Protein AF-A0A6L9IPE7-F1 (afdb_monomer_lite)

pLDDT: mean 80.32, std 9.71, range [52.91, 93.25]

Foldseek 3Di:
DDPLVVVLVVLVVVLVVLVVVLVVLVVVLVVLVVVLVCLVVVLVVCLVVCCVPPNDVSSVVSNVVSVVVNVVSVVVSVVSVVVSVVSVVVSLVSQQVSCLSVLVLVSQDADPPDDDPPDQPPCPPQVCDDSSHPLSSPDPDPDPVSSVVVSCVVSDPDD

Structure (mmCIF, N/CA/C/O backbone):
data_AF-A0A6L9IPE7-F1
#
_entry.id   AF-A0A6L9IPE7-F1
#
loop_
_atom_site.group_PDB
_atom_site.id
_atom_site.type_symbol
_atom_site.label_atom_id
_atom_site.label_alt_id
_atom_site.label_comp_id
_atom_site.label_asym_id
_atom_site.label_entity_id
_atom_site.label_seq_id
_atom_site.pdbx_PDB_ins_code
_atom_site.Cartn_x
_atom_site.Cartn_y
_atom_site.Cartn_z
_atom_site.occupancy
_atom_site.B_iso_or_equiv
_atom_site.auth_seq_id
_atom_site.auth_comp_id
_atom_site.auth_asym_id
_atom_site.auth_atom_id
_atom_site.pdbx_PDB_model_num
ATOM 1 N N . MET A 1 1 ? -31.986 5.705 5.910 1.00 64.25 1 MET A N 1
ATOM 2 C CA . MET A 1 1 ? -30.535 5.446 6.086 1.00 64.25 1 MET A CA 1
ATOM 3 C C . MET A 1 1 ? -30.008 6.197 7.294 1.00 64.25 1 MET A C 1
ATOM 5 O O . MET A 1 1 ? -30.119 7.418 7.333 1.00 64.25 1 MET A O 1
ATOM 9 N N . THR A 1 2 ? -29.415 5.489 8.252 1.00 89.12 2 THR A N 1
ATOM 10 C CA . THR A 1 2 ? -28.787 6.092 9.437 1.00 89.12 2 THR A CA 1
ATOM 11 C C . THR A 1 2 ? -27.439 6.741 9.090 1.00 89.12 2 THR A C 1
ATOM 13 O O . THR A 1 2 ? -26.802 6.404 8.087 1.00 89.12 2 THR A O 1
ATOM 16 N N . ARG A 1 3 ? -26.957 7.671 9.929 1.00 88.00 3 ARG A N 1
ATOM 17 C CA . ARG A 1 3 ? -25.630 8.306 9.767 1.00 88.00 3 ARG A CA 1
ATOM 18 C C . ARG A 1 3 ? -24.497 7.268 9.716 1.00 88.00 3 ARG A C 1
ATOM 20 O O . ARG A 1 3 ? -23.543 7.450 8.960 1.00 88.00 3 ARG A O 1
ATOM 27 N N . LYS A 1 4 ? -24.633 6.167 10.469 1.00 86.44 4 LYS A N 1
ATOM 28 C CA . LYS A 1 4 ? -23.707 5.020 10.464 1.00 86.44 4 LYS A CA 1
ATOM 29 C C . LYS A 1 4 ? -23.672 4.336 9.094 1.00 86.44 4 LYS A C 1
ATOM 31 O O . LYS A 1 4 ? -22.595 4.197 8.524 1.00 86.44 4 LYS A O 1
ATOM 36 N N . GLN A 1 5 ? -24.836 4.004 8.533 1.00 88.19 5 GLN A N 1
ATOM 37 C CA . GLN A 1 5 ? -24.947 3.359 7.217 1.00 88.19 5 GLN A CA 1
ATOM 38 C C . GLN A 1 5 ? -24.352 4.222 6.095 1.00 88.19 5 GLN A C 1
ATOM 40 O O . GLN A 1 5 ? -23.611 3.714 5.259 1.00 88.19 5 GLN A O 1
ATOM 45 N N . LYS A 1 6 ? -24.593 5.543 6.110 1.00 89.69 6 LYS A N 1
ATOM 46 C CA . LYS A 1 6 ? -23.990 6.464 5.127 1.00 89.69 6 LYS A CA 1
ATOM 47 C C . LYS A 1 6 ? -22.457 6.463 5.190 1.00 89.69 6 LYS A C 1
ATOM 49 O O . LYS A 1 6 ? -21.802 6.469 4.151 1.00 89.69 6 LYS A O 1
ATOM 54 N N . ARG A 1 7 ? -21.878 6.450 6.398 1.00 88.38 7 ARG A N 1
ATOM 55 C CA . ARG A 1 7 ? -20.418 6.386 6.595 1.00 88.38 7 ARG A CA 1
ATOM 56 C C . ARG A 1 7 ? -19.833 5.056 6.126 1.00 88.38 7 ARG A C 1
ATOM 58 O O . ARG A 1 7 ? -18.799 5.062 5.468 1.00 88.38 7 ARG A O 1
ATOM 65 N N . GLN A 1 8 ? -20.514 3.951 6.419 1.00 90.31 8 GLN A N 1
ATOM 66 C CA . GLN A 1 8 ? -20.104 2.621 5.977 1.00 90.31 8 GLN A CA 1
ATOM 67 C C . GLN A 1 8 ? -20.044 2.540 4.445 1.00 90.31 8 GLN A C 1
ATOM 69 O O . GLN A 1 8 ? -18.998 2.227 3.883 1.00 90.31 8 GLN A O 1
ATOM 74 N N . GLN A 1 9 ? -21.114 2.960 3.766 1.00 90.50 9 GLN A N 1
ATOM 75 C CA . GLN A 1 9 ? -21.157 2.991 2.301 1.00 90.50 9 GLN A CA 1
ATOM 76 C C . GLN A 1 9 ? -20.096 3.917 1.693 1.00 90.50 9 GLN A C 1
ATOM 78 O O . GLN A 1 9 ? -19.555 3.637 0.624 1.00 90.50 9 GLN A O 1
ATOM 83 N N . ALA A 1 10 ? -19.777 5.036 2.351 1.00 90.81 10 ALA A N 1
ATOM 84 C CA . ALA A 1 10 ? -18.713 5.924 1.894 1.00 90.81 10 ALA A CA 1
ATOM 85 C C . ALA A 1 10 ? -17.330 5.249 1.958 1.00 90.81 10 ALA A C 1
ATOM 87 O O . ALA A 1 10 ? -16.543 5.416 1.024 1.00 90.81 10 ALA A O 1
ATOM 88 N N . LEU A 1 11 ? -17.051 4.475 3.014 1.00 88.69 11 LEU A N 1
ATOM 89 C CA . LEU A 1 11 ? -15.817 3.692 3.143 1.00 88.69 11 LEU A CA 1
ATOM 90 C C . LEU A 1 11 ? -15.747 2.576 2.100 1.00 88.69 11 LEU A C 1
ATOM 92 O O . LEU A 1 11 ? -14.740 2.472 1.408 1.00 88.69 11 LEU A O 1
ATOM 96 N N . GLU A 1 12 ? -16.823 1.815 1.910 1.00 91.19 12 GLU A N 1
ATOM 97 C CA . GLU A 1 12 ? -16.904 0.767 0.880 1.00 91.19 12 GLU A CA 1
ATOM 98 C C . GLU A 1 12 ? -16.620 1.336 -0.521 1.00 91.19 12 GLU A C 1
ATOM 100 O O . GLU A 1 12 ? -15.792 0.812 -1.266 1.00 91.19 12 GLU A O 1
ATOM 105 N N . ARG A 1 13 ? -17.208 2.494 -0.858 1.00 91.94 13 ARG A N 1
ATOM 106 C CA . ARG A 1 13 ? -16.931 3.200 -2.124 1.00 91.94 13 ARG A CA 1
ATOM 107 C C . ARG A 1 13 ? -15.493 3.711 -2.231 1.00 91.94 13 ARG A C 1
ATOM 109 O O . ARG A 1 13 ? -14.983 3.867 -3.340 1.00 91.94 13 ARG A O 1
ATOM 116 N N . GLN A 1 14 ? -14.849 4.073 -1.122 1.00 89.94 14 GLN A N 1
ATOM 117 C CA . GLN A 1 14 ? -13.434 4.460 -1.122 1.00 89.94 14 GLN A CA 1
ATOM 118 C C . GLN A 1 14 ? -12.533 3.248 -1.362 1.00 89.94 14 GLN A C 1
ATOM 120 O O . GLN A 1 14 ? -11.651 3.338 -2.211 1.00 89.94 14 GLN A O 1
ATOM 125 N N . ILE A 1 15 ? -12.800 2.124 -0.692 1.00 89.25 15 ILE A N 1
ATOM 126 C CA . ILE A 1 15 ? -12.069 0.863 -0.873 1.00 89.25 15 ILE A CA 1
ATOM 127 C C . ILE A 1 15 ? -12.175 0.405 -2.330 1.00 89.25 15 ILE A C 1
ATOM 129 O O . ILE A 1 15 ? -11.150 0.261 -2.985 1.00 89.25 15 ILE A O 1
ATOM 133 N N . ALA A 1 16 ? -13.386 0.347 -2.892 1.00 90.62 16 ALA A N 1
ATOM 134 C CA . ALA A 1 16 ? -13.594 -0.049 -4.287 1.00 90.62 16 ALA A CA 1
ATOM 135 C C . ALA A 1 16 ? -12.884 0.869 -5.305 1.00 90.62 16 ALA A C 1
ATOM 137 O O . ALA A 1 16 ? -12.498 0.436 -6.389 1.00 90.62 16 ALA A O 1
ATOM 138 N N . ARG A 1 17 ? -12.709 2.162 -4.989 1.00 89.81 17 ARG A N 1
ATOM 139 C CA . ARG A 1 17 ? -11.930 3.086 -5.832 1.00 89.81 17 ARG A CA 1
ATOM 140 C C . ARG A 1 17 ? -10.430 2.830 -5.734 1.00 89.81 17 ARG A C 1
ATOM 142 O O . ARG A 1 17 ? -9.751 2.930 -6.751 1.00 89.81 17 ARG A O 1
ATOM 149 N N . LEU A 1 18 ? -9.928 2.536 -4.535 1.00 87.12 18 LEU A N 1
ATOM 150 C CA . LEU A 1 18 ? -8.527 2.179 -4.326 1.00 87.12 18 LEU A CA 1
ATOM 151 C C . LEU A 1 18 ? -8.197 0.847 -5.003 1.00 87.12 18 LEU A C 1
ATOM 153 O O . LEU A 1 18 ? -7.160 0.767 -5.646 1.00 87.12 18 LEU A O 1
ATOM 157 N N . ASP A 1 19 ? -9.099 -0.134 -4.936 1.00 88.81 19 ASP A N 1
ATOM 158 C CA . ASP A 1 19 ? -8.958 -1.428 -5.612 1.00 88.81 19 ASP A CA 1
ATOM 159 C C . ASP A 1 19 ? -8.751 -1.272 -7.115 1.00 88.81 19 ASP A C 1
ATOM 161 O O . ASP A 1 19 ? -7.722 -1.697 -7.635 1.00 88.81 19 ASP A O 1
ATOM 165 N N . ARG A 1 20 ? -9.641 -0.535 -7.791 1.00 89.50 20 ARG A N 1
ATOM 166 C CA . ARG A 1 20 ? -9.486 -0.252 -9.227 1.00 89.50 20 ARG A CA 1
ATOM 167 C C . ARG A 1 20 ? -8.148 0.416 -9.553 1.00 89.50 20 ARG A C 1
ATOM 169 O O . ARG A 1 20 ? -7.467 0.020 -10.487 1.00 89.50 20 ARG A O 1
ATOM 176 N N . ARG A 1 21 ? -7.722 1.400 -8.749 1.00 85.88 21 ARG A N 1
ATOM 177 C CA . ARG A 1 21 ? -6.423 2.073 -8.946 1.00 85.88 21 ARG A CA 1
ATOM 178 C C . ARG A 1 21 ? -5.236 1.134 -8.745 1.00 85.88 21 ARG A C 1
ATOM 180 O O . ARG A 1 21 ? -4.237 1.273 -9.445 1.00 85.88 21 ARG A O 1
ATOM 187 N N . ILE A 1 22 ? -5.323 0.222 -7.781 1.00 86.38 22 ILE A N 1
ATOM 188 C CA . ILE A 1 22 ? -4.291 -0.782 -7.515 1.00 86.38 22 ILE A CA 1
ATOM 189 C C . ILE A 1 22 ? -4.211 -1.765 -8.681 1.00 86.38 22 ILE A C 1
ATOM 191 O O . ILE A 1 22 ? -3.103 -2.069 -9.110 1.00 86.38 22 ILE A O 1
ATOM 195 N N . GLU A 1 23 ? -5.346 -2.222 -9.211 1.00 87.75 23 GLU A N 1
ATOM 196 C CA . GLU A 1 23 ? -5.407 -3.106 -10.381 1.00 87.75 23 GLU A CA 1
ATOM 197 C C . GLU A 1 23 ? -4.797 -2.443 -11.623 1.00 87.75 23 GLU A C 1
ATOM 199 O O . GLU A 1 23 ? -3.892 -3.018 -12.233 1.00 87.75 23 GLU A O 1
ATOM 204 N N . ASP A 1 24 ? -5.192 -1.202 -11.929 1.00 85.25 24 ASP A N 1
ATOM 205 C CA . ASP A 1 24 ? -4.640 -0.423 -13.047 1.00 85.25 24 ASP A CA 1
ATOM 206 C C . ASP A 1 24 ? -3.109 -0.277 -12.925 1.00 85.25 24 ASP A C 1
ATOM 208 O O . ASP A 1 24 ? -2.350 -0.553 -13.858 1.00 85.25 24 ASP A O 1
ATOM 212 N N . LEU A 1 25 ? -2.623 0.128 -11.743 1.00 79.19 25 LEU A N 1
ATOM 213 C CA . LEU A 1 25 ? -1.190 0.302 -11.480 1.00 79.19 25 LEU A CA 1
ATOM 214 C C . LEU A 1 25 ? -0.429 -1.030 -11.493 1.00 79.19 25 LEU A C 1
ATOM 216 O O . LEU A 1 25 ? 0.729 -1.064 -11.916 1.00 79.19 25 LEU A O 1
ATOM 220 N N . ALA A 1 26 ? -1.053 -2.122 -11.046 1.00 80.00 26 ALA A N 1
ATOM 221 C CA . ALA A 1 26 ? -0.454 -3.451 -11.050 1.00 80.00 26 ALA A CA 1
ATOM 222 C C . ALA A 1 26 ? -0.269 -3.978 -12.479 1.00 80.00 26 ALA A C 1
ATOM 224 O O . ALA A 1 26 ? 0.791 -4.533 -12.783 1.00 80.00 26 ALA A O 1
ATOM 225 N N . GLN A 1 27 ? -1.237 -3.747 -13.373 1.00 80.75 27 GLN A N 1
ATOM 226 C CA . GLN A 1 27 ? -1.098 -4.092 -14.790 1.00 80.75 27 GLN A CA 1
ATOM 227 C C . GLN A 1 27 ? 0.056 -3.327 -15.445 1.00 80.75 27 GLN A C 1
ATOM 229 O O . GLN A 1 27 ? 0.913 -3.941 -16.086 1.00 80.75 27 GLN A O 1
ATOM 234 N N . ILE A 1 28 ? 0.136 -2.009 -15.221 1.00 75.75 28 ILE A N 1
ATOM 235 C CA . ILE A 1 28 ? 1.239 -1.183 -15.734 1.00 75.75 28 ILE A CA 1
ATOM 236 C C . ILE A 1 28 ? 2.571 -1.685 -15.165 1.00 75.75 28 ILE A C 1
ATOM 238 O O . ILE A 1 28 ? 3.525 -1.905 -15.907 1.00 75.75 28 ILE A O 1
ATOM 242 N N . SER A 1 29 ? 2.646 -1.943 -13.858 1.00 75.00 29 SER A N 1
ATOM 243 C CA . SER A 1 29 ? 3.857 -2.475 -13.230 1.00 75.00 29 SER A CA 1
ATOM 244 C C . SER A 1 29 ? 4.330 -3.782 -13.877 1.00 75.00 29 SER A C 1
ATOM 246 O O . SER A 1 29 ? 5.533 -3.952 -14.074 1.00 75.00 29 SER A O 1
ATOM 248 N N . ASN A 1 30 ? 3.411 -4.691 -14.223 1.00 75.50 30 ASN A N 1
ATOM 249 C CA . ASN A 1 30 ? 3.751 -5.972 -14.843 1.00 75.50 30 ASN A CA 1
ATOM 250 C C . ASN A 1 30 ? 4.357 -5.796 -16.247 1.00 75.50 30 ASN A C 1
ATOM 252 O O . ASN A 1 30 ? 5.352 -6.440 -16.580 1.00 75.50 30 ASN A O 1
ATOM 256 N N . GLN A 1 31 ? 3.825 -4.864 -17.043 1.00 71.38 31 GLN A N 1
ATOM 257 C CA . GLN A 1 31 ? 4.395 -4.514 -18.351 1.00 71.38 31 GLN A CA 1
ATOM 258 C C . GLN A 1 31 ? 5.813 -3.936 -18.217 1.00 71.38 31 GLN A C 1
ATOM 260 O O . GLN A 1 31 ? 6.700 -4.256 -19.008 1.00 71.38 31 GLN A O 1
ATOM 265 N N . TYR A 1 32 ? 6.072 -3.143 -17.173 1.00 70.44 32 TYR A N 1
ATOM 266 C CA . TYR A 1 32 ? 7.403 -2.584 -16.918 1.00 70.44 32 TYR A CA 1
ATOM 267 C C . TYR A 1 32 ? 8.439 -3.636 -16.490 1.00 70.44 32 TYR A C 1
ATOM 269 O O . TYR A 1 32 ? 9.626 -3.467 -16.776 1.00 70.44 32 TYR A O 1
ATOM 277 N N . THR A 1 33 ? 8.021 -4.740 -15.863 1.00 70.81 33 THR A N 1
ATOM 278 C CA . THR A 1 33 ? 8.912 -5.881 -15.587 1.00 70.81 33 THR A CA 1
ATOM 279 C C . THR A 1 33 ? 9.474 -6.459 -16.889 1.00 70.81 33 THR A C 1
ATOM 281 O O . THR A 1 33 ? 10.679 -6.695 -16.993 1.00 70.81 33 THR A O 1
ATOM 284 N N . TRP A 1 34 ? 8.628 -6.598 -17.915 1.00 66.44 34 TRP A N 1
ATOM 285 C CA . TRP A 1 34 ? 9.039 -7.041 -19.250 1.00 66.44 34 TRP A CA 1
ATOM 286 C C . TRP A 1 34 ? 9.835 -5.977 -20.010 1.00 66.44 34 TRP A C 1
ATOM 288 O O . TRP A 1 34 ? 10.824 -6.312 -20.659 1.00 66.44 34 TRP A O 1
ATOM 298 N N . ALA A 1 35 ? 9.490 -4.693 -19.868 1.00 69.50 35 ALA A N 1
ATOM 299 C CA . ALA A 1 35 ? 10.270 -3.594 -20.445 1.00 69.50 35 ALA A CA 1
ATOM 300 C C . ALA A 1 35 ? 11.716 -3.566 -19.916 1.00 69.50 35 ALA A C 1
ATOM 302 O O . ALA A 1 35 ? 12.645 -3.247 -20.658 1.00 69.50 35 ALA A O 1
ATOM 303 N N . ARG A 1 36 ? 11.941 -3.961 -18.655 1.00 69.56 36 ARG A N 1
ATOM 304 C CA . ARG A 1 36 ? 13.292 -4.115 -18.097 1.00 69.56 36 ARG A CA 1
ATOM 305 C C . ARG A 1 36 ? 14.091 -5.197 -18.829 1.00 69.56 36 ARG A C 1
ATOM 307 O O . ARG A 1 36 ? 15.244 -4.952 -19.168 1.00 69.56 36 ARG A O 1
ATOM 314 N N . LEU A 1 37 ? 13.484 -6.353 -19.104 1.00 71.50 37 LEU A N 1
ATOM 315 C CA . LEU A 1 37 ? 14.118 -7.444 -19.856 1.00 71.50 37 LEU A CA 1
ATOM 316 C C . LEU A 1 37 ? 14.391 -7.036 -21.307 1.00 71.50 37 LEU A C 1
ATOM 318 O O . LEU A 1 37 ? 15.520 -7.162 -21.772 1.00 71.50 37 LEU A O 1
ATOM 322 N N . LEU A 1 38 ? 13.390 -6.479 -21.994 1.00 74.62 38 LEU A N 1
ATOM 323 C CA . LEU A 1 38 ? 13.530 -6.005 -23.372 1.00 74.62 38 LEU A CA 1
ATOM 324 C C . LEU A 1 38 ? 14.583 -4.909 -23.499 1.00 74.62 38 LEU A C 1
ATOM 326 O O . LEU A 1 38 ? 15.367 -4.940 -24.440 1.00 74.62 38 LEU A O 1
ATOM 330 N N . SER A 1 39 ? 14.654 -3.977 -22.544 1.00 73.31 39 SER A N 1
ATOM 331 C CA . SER A 1 39 ? 15.725 -2.981 -22.550 1.00 73.31 39 SER A CA 1
ATOM 332 C C . SER A 1 39 ? 17.089 -3.646 -22.385 1.00 73.31 39 SER A C 1
ATOM 334 O O . SER A 1 39 ? 17.990 -3.313 -23.143 1.00 73.31 39 SER A O 1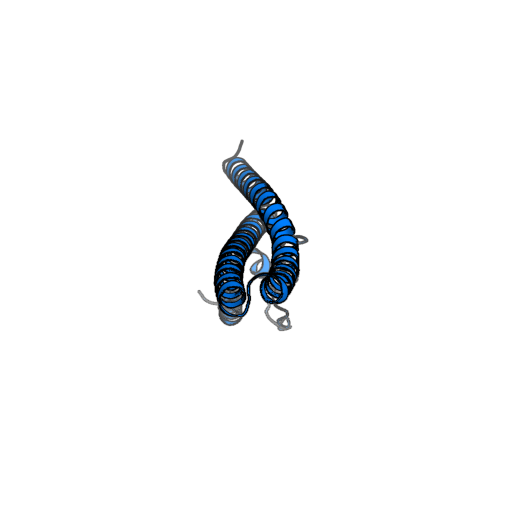
ATOM 336 N N . PHE A 1 40 ? 17.248 -4.626 -21.489 1.00 73.69 40 PHE A N 1
ATOM 337 C CA . PHE A 1 40 ? 18.522 -5.321 -21.298 1.00 73.69 40 PHE A CA 1
ATOM 338 C C . PHE A 1 40 ? 19.003 -6.039 -22.566 1.00 73.69 40 PHE A C 1
ATOM 340 O O . PHE A 1 40 ? 20.121 -5.801 -23.022 1.00 73.69 40 PHE A O 1
ATOM 347 N N . PHE A 1 41 ? 18.140 -6.851 -23.180 1.00 76.25 41 PHE A N 1
ATOM 348 C CA . PHE A 1 41 ? 18.482 -7.577 -24.405 1.00 76.25 41 PHE A CA 1
ATOM 349 C C . PHE A 1 41 ? 18.610 -6.655 -25.621 1.00 76.25 41 PHE A C 1
ATOM 351 O O . PHE A 1 41 ? 19.531 -6.820 -26.416 1.00 76.25 41 PHE A O 1
ATOM 358 N N . GLY A 1 42 ? 17.734 -5.656 -25.747 1.00 76.00 42 GLY A N 1
ATOM 359 C CA . GLY A 1 42 ? 17.753 -4.699 -26.852 1.00 76.00 42 GLY A CA 1
ATOM 360 C C . GLY A 1 42 ? 19.015 -3.838 -26.866 1.00 76.00 42 GLY A C 1
ATOM 361 O O . GLY A 1 42 ? 19.600 -3.634 -27.924 1.00 76.00 42 GLY A O 1
ATOM 362 N N . GLY A 1 43 ? 19.479 -3.388 -25.696 1.00 72.12 43 GLY A N 1
ATOM 363 C CA . GLY A 1 43 ? 20.730 -2.638 -25.577 1.00 72.12 43 GLY A CA 1
ATOM 364 C C . GLY A 1 43 ? 21.962 -3.456 -25.892 1.00 72.12 43 GLY A C 1
ATOM 365 O O . GLY A 1 43 ? 22.784 -3.036 -26.699 1.00 72.12 43 GLY A O 1
ATOM 366 N N . ALA A 1 44 ? 22.066 -4.641 -25.287 1.00 73.69 44 ALA A N 1
ATOM 367 C CA . ALA A 1 44 ? 23.192 -5.536 -25.521 1.00 73.69 44 ALA A CA 1
ATOM 368 C C . ALA A 1 44 ? 23.309 -5.904 -27.008 1.00 73.69 44 ALA A C 1
ATOM 370 O O . ALA A 1 44 ? 24.393 -5.826 -27.582 1.00 73.69 44 ALA A O 1
ATOM 371 N N . LEU A 1 45 ? 22.185 -6.232 -27.653 1.00 78.25 45 LEU A N 1
ATOM 372 C CA . LEU A 1 45 ? 22.164 -6.591 -29.066 1.00 78.25 45 LEU A CA 1
ATOM 373 C C . LEU A 1 45 ? 22.510 -5.396 -29.969 1.00 78.25 45 LEU A C 1
ATOM 375 O O . LEU A 1 45 ? 23.325 -5.537 -30.878 1.00 78.25 45 LEU A O 1
ATOM 379 N N . ALA A 1 46 ? 21.959 -4.209 -29.690 1.00 74.69 46 ALA A N 1
ATOM 380 C CA . ALA A 1 46 ? 22.255 -2.995 -30.452 1.00 74.69 46 ALA A CA 1
ATOM 381 C C . ALA A 1 46 ? 23.732 -2.581 -30.343 1.00 74.69 46 ALA A C 1
ATOM 383 O O . ALA A 1 46 ? 24.345 -2.237 -31.353 1.00 74.69 46 ALA A O 1
ATOM 384 N N . SER A 1 47 ? 24.324 -2.659 -29.146 1.00 70.81 47 SER A N 1
ATOM 385 C CA . SER A 1 47 ? 25.745 -2.361 -28.936 1.00 70.81 47 SER A CA 1
ATOM 386 C C . SER A 1 47 ? 26.660 -3.329 -29.685 1.00 70.81 47 SER A C 1
ATOM 388 O O . SER A 1 47 ? 27.644 -2.889 -30.275 1.00 70.81 47 SER A O 1
ATOM 390 N N . VAL A 1 48 ? 26.330 -4.626 -29.716 1.00 75.56 48 VAL A N 1
ATOM 391 C CA . VAL A 1 48 ? 27.104 -5.628 -30.469 1.00 75.56 48 VAL A CA 1
ATOM 392 C C . VAL A 1 48 ? 27.004 -5.376 -31.976 1.00 75.56 48 VAL A C 1
ATOM 394 O O . VAL A 1 48 ? 28.032 -5.321 -32.646 1.00 75.56 48 VAL A O 1
ATOM 397 N N . ILE A 1 49 ? 25.799 -5.149 -32.511 1.00 76.69 49 ILE A N 1
ATOM 398 C CA . ILE A 1 49 ? 25.594 -4.880 -33.946 1.00 76.69 49 ILE A CA 1
ATOM 399 C C . ILE A 1 49 ? 26.352 -3.618 -34.386 1.00 76.69 49 ILE A C 1
ATOM 401 O O . ILE A 1 49 ? 27.041 -3.631 -35.406 1.00 76.69 49 ILE A O 1
ATOM 405 N N . LEU A 1 50 ? 26.267 -2.532 -33.610 1.00 75.19 50 LEU A N 1
ATOM 406 C CA . LEU A 1 50 ? 26.917 -1.261 -33.946 1.00 75.19 50 LEU A CA 1
ATOM 407 C C . LEU A 1 50 ? 28.442 -1.316 -33.832 1.00 75.19 50 LEU A C 1
ATOM 409 O O . LEU A 1 50 ? 29.124 -0.630 -34.593 1.00 75.19 50 LEU A O 1
ATOM 413 N N . LEU A 1 51 ? 28.980 -2.151 -32.940 1.00 73.44 51 LEU A N 1
ATOM 414 C CA . LEU A 1 51 ? 30.421 -2.368 -32.825 1.00 73.44 51 LEU A CA 1
ATOM 415 C C . LEU A 1 51 ? 30.995 -3.000 -34.100 1.00 73.44 51 LEU A C 1
ATOM 417 O O . LEU A 1 51 ? 32.038 -2.553 -34.572 1.00 73.44 51 LEU A O 1
ATOM 421 N N . PHE A 1 52 ? 30.295 -3.977 -34.687 1.00 73.12 52 PHE A N 1
ATOM 422 C CA . PHE A 1 52 ? 30.717 -4.609 -35.941 1.00 73.12 52 PHE A CA 1
ATOM 423 C C . PHE A 1 52 ? 30.433 -3.754 -37.186 1.00 73.12 52 PHE A C 1
ATOM 425 O O . PHE A 1 52 ? 31.187 -3.837 -38.151 1.00 73.12 52 PHE A O 1
ATOM 432 N N . ALA A 1 53 ? 29.378 -2.931 -37.182 1.00 77.69 53 ALA A N 1
ATOM 433 C CA . ALA A 1 53 ? 28.962 -2.172 -38.365 1.00 77.69 53 ALA A CA 1
ATOM 434 C C . ALA A 1 53 ? 29.599 -0.775 -38.497 1.00 77.69 53 ALA A C 1
ATOM 436 O O . ALA A 1 53 ? 29.866 -0.333 -39.611 1.00 77.69 53 ALA A O 1
ATOM 437 N N . ALA A 1 54 ? 29.803 -0.054 -37.389 1.00 76.69 54 ALA A N 1
ATOM 438 C CA . ALA A 1 54 ? 30.097 1.385 -37.411 1.00 76.69 54 ALA A CA 1
ATOM 439 C C . ALA A 1 54 ? 31.283 1.809 -36.517 1.00 76.69 54 ALA A C 1
ATOM 441 O O . ALA A 1 54 ? 31.611 2.994 -36.444 1.00 76.69 54 ALA A O 1
ATOM 442 N N . GLY A 1 55 ? 31.950 0.857 -35.856 1.00 78.75 55 GLY A N 1
ATOM 443 C CA . GLY A 1 55 ? 33.149 1.101 -35.053 1.00 78.75 55 GLY A CA 1
ATOM 444 C C . GLY A 1 55 ? 32.887 1.635 -33.636 1.00 78.75 55 GLY A C 1
ATOM 445 O O . GLY A 1 55 ? 31.756 1.714 -33.151 1.00 78.75 55 GLY A O 1
ATOM 446 N N . TRP A 1 56 ? 33.971 1.981 -32.931 1.00 78.62 56 TRP A N 1
ATOM 447 C CA . TRP A 1 56 ? 33.962 2.248 -31.481 1.00 78.62 56 TRP A CA 1
ATOM 448 C C . TRP A 1 56 ? 33.110 3.461 -31.070 1.00 78.62 56 TRP A C 1
ATOM 450 O O . TRP A 1 56 ? 32.448 3.438 -30.033 1.00 78.62 56 TRP A O 1
ATOM 460 N N . THR A 1 57 ? 33.091 4.522 -31.881 1.00 81.94 57 THR A N 1
ATOM 461 C CA . THR A 1 57 ? 32.359 5.765 -31.579 1.00 81.94 57 THR A CA 1
ATOM 462 C C . THR A 1 57 ? 30.844 5.565 -31.623 1.00 81.94 57 THR A C 1
ATOM 464 O O . THR A 1 57 ? 30.143 5.978 -30.699 1.00 81.94 57 THR A O 1
ATOM 467 N N . ALA A 1 58 ? 30.335 4.874 -32.646 1.00 77.56 58 ALA A N 1
ATOM 468 C CA . ALA A 1 58 ? 28.915 4.555 -32.777 1.00 77.56 58 ALA A CA 1
ATOM 469 C C . ALA A 1 58 ? 28.428 3.615 -31.662 1.00 77.56 58 ALA A C 1
ATOM 471 O O . ALA A 1 58 ? 27.359 3.833 -31.089 1.00 77.56 58 ALA A O 1
ATOM 472 N N . SER A 1 59 ? 29.242 2.618 -31.297 1.00 77.31 59 SER A N 1
ATOM 473 C CA . SER A 1 59 ? 28.957 1.734 -30.159 1.00 77.31 59 SER A CA 1
ATOM 474 C C . SER A 1 59 ? 28.884 2.508 -28.834 1.00 77.31 59 SER A C 1
ATOM 476 O O . SER A 1 59 ? 27.937 2.333 -28.065 1.00 77.31 59 SER A O 1
ATOM 478 N N . GLY A 1 60 ? 29.812 3.444 -28.599 1.00 78.94 60 GLY A N 1
ATOM 479 C CA . GLY A 1 60 ? 29.806 4.296 -27.405 1.00 78.94 60 GLY A CA 1
ATOM 480 C C . GLY A 1 60 ? 28.533 5.140 -27.264 1.00 78.94 60 GLY A C 1
ATOM 481 O O . GLY A 1 60 ? 27.933 5.176 -26.187 1.00 78.94 60 GLY A O 1
ATOM 482 N N . ILE A 1 61 ? 28.066 5.765 -28.352 1.00 82.56 61 ILE A N 1
ATOM 483 C CA . ILE A 1 61 ? 26.810 6.539 -28.357 1.00 82.56 61 ILE A CA 1
ATOM 484 C C . ILE A 1 61 ? 25.611 5.632 -28.045 1.00 82.56 61 ILE A C 1
ATOM 486 O O . ILE A 1 61 ? 24.752 5.999 -27.240 1.00 82.56 61 ILE A O 1
ATOM 490 N N . ALA A 1 62 ? 25.568 4.431 -28.625 1.00 81.00 62 ALA A N 1
ATOM 491 C CA . ALA A 1 62 ? 24.496 3.471 -28.381 1.00 81.00 62 ALA A CA 1
ATOM 492 C C . ALA A 1 62 ? 24.414 3.043 -26.912 1.00 81.00 62 ALA A C 1
ATOM 494 O O . ALA A 1 62 ? 23.321 2.992 -26.349 1.00 81.00 62 ALA A O 1
ATOM 495 N N . VAL A 1 63 ? 25.563 2.805 -26.268 1.00 81.56 63 VAL A N 1
ATOM 496 C CA . VAL A 1 63 ? 25.624 2.484 -24.835 1.00 81.56 63 VAL A CA 1
ATOM 497 C C . VAL A 1 63 ? 25.084 3.641 -23.993 1.00 81.56 63 VAL A C 1
ATOM 499 O O . VAL A 1 63 ? 24.297 3.407 -23.079 1.00 81.56 63 VAL A O 1
ATOM 502 N N . ILE A 1 64 ? 25.444 4.890 -24.305 1.00 84.56 64 ILE A N 1
ATOM 503 C CA . ILE A 1 64 ? 24.956 6.063 -23.559 1.00 84.56 64 ILE A CA 1
ATOM 504 C C . ILE A 1 64 ? 23.432 6.193 -23.676 1.00 84.56 64 ILE A C 1
ATOM 506 O O . ILE A 1 64 ? 22.747 6.349 -22.661 1.00 84.56 64 ILE A O 1
ATOM 510 N N . VAL A 1 65 ? 22.889 6.088 -24.893 1.00 83.00 65 VAL A N 1
ATOM 511 C CA . VAL A 1 65 ? 21.437 6.129 -25.132 1.00 83.00 65 VAL A CA 1
ATOM 512 C C . VAL A 1 65 ? 20.740 4.985 -24.396 1.00 83.00 65 VAL A C 1
ATOM 514 O O . VAL A 1 65 ? 19.709 5.198 -23.753 1.00 83.00 65 VAL A O 1
ATOM 517 N N . TRP A 1 66 ? 21.327 3.788 -24.423 1.00 80.69 66 TRP A N 1
ATOM 518 C CA . TRP A 1 66 ? 20.798 2.625 -23.726 1.00 80.69 66 TRP A CA 1
ATOM 519 C C . TRP A 1 66 ? 20.752 2.819 -22.206 1.00 80.69 66 TRP A C 1
ATOM 521 O O . TRP A 1 66 ? 19.697 2.631 -21.595 1.00 80.69 66 TRP A O 1
ATOM 531 N N . VAL A 1 67 ? 21.855 3.260 -21.594 1.00 82.19 67 VAL A N 1
ATOM 532 C CA . VAL A 1 67 ? 21.926 3.538 -20.151 1.00 82.19 67 VAL A CA 1
ATOM 533 C C . VAL A 1 67 ? 20.925 4.630 -19.757 1.00 82.19 67 VAL A C 1
ATOM 535 O O . VAL A 1 67 ? 20.236 4.497 -18.742 1.00 82.19 67 VAL A O 1
ATOM 538 N N . GLY A 1 68 ? 20.785 5.684 -20.569 1.00 84.88 68 GLY A N 1
ATOM 539 C CA . GLY A 1 68 ? 19.810 6.754 -20.340 1.00 84.88 68 GLY A CA 1
ATOM 540 C C . GLY A 1 68 ? 18.358 6.264 -20.394 1.00 84.88 68 GLY A C 1
ATOM 541 O O . GLY A 1 68 ? 17.560 6.558 -19.495 1.00 84.88 68 GLY A O 1
ATOM 542 N N . GLY A 1 69 ? 18.022 5.461 -21.408 1.00 81.56 69 GLY A N 1
ATOM 543 C CA . GLY A 1 69 ? 16.705 4.840 -21.554 1.00 81.56 69 GLY A CA 1
ATOM 544 C C . GLY A 1 69 ? 16.384 3.897 -20.394 1.00 81.56 69 GLY A C 1
ATOM 545 O O . GLY A 1 69 ? 15.341 4.032 -19.748 1.00 81.56 69 GLY A O 1
ATOM 546 N N . PHE A 1 70 ? 17.322 3.009 -20.054 1.00 80.31 70 PHE A N 1
ATOM 547 C CA . PHE A 1 70 ? 17.200 2.088 -18.925 1.00 80.31 70 PHE A CA 1
ATOM 548 C C . PHE A 1 70 ? 16.988 2.830 -17.600 1.00 80.31 70 PHE A C 1
ATOM 550 O O . PHE A 1 70 ? 16.069 2.513 -16.840 1.00 80.31 70 PHE A O 1
ATOM 557 N N . GLY A 1 71 ? 17.790 3.865 -17.333 1.00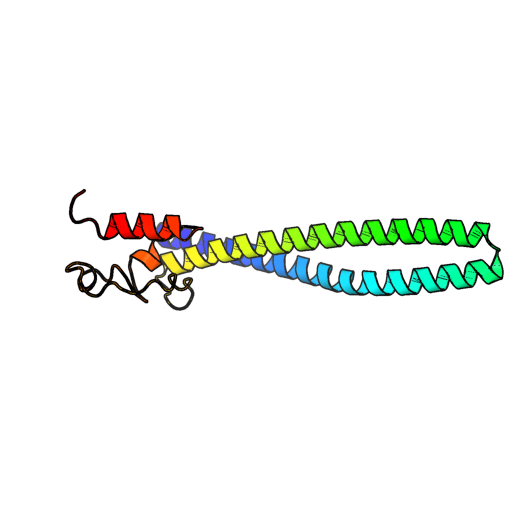 81.12 71 GLY A N 1
ATOM 558 C CA . GLY A 1 71 ? 17.673 4.680 -16.125 1.00 81.12 71 GLY A CA 1
ATOM 559 C C . GLY A 1 71 ? 16.317 5.384 -16.007 1.00 81.12 71 GLY A C 1
ATOM 560 O O . GLY A 1 71 ? 15.760 5.487 -14.910 1.00 81.12 71 GLY A O 1
ATOM 561 N N . THR A 1 72 ? 15.755 5.832 -17.131 1.00 81.31 72 THR A N 1
ATOM 562 C CA . THR A 1 72 ? 14.436 6.481 -17.182 1.00 81.31 72 THR A CA 1
ATOM 563 C C . THR A 1 72 ? 13.322 5.492 -16.849 1.00 81.31 72 THR A C 1
ATOM 565 O O . THR A 1 72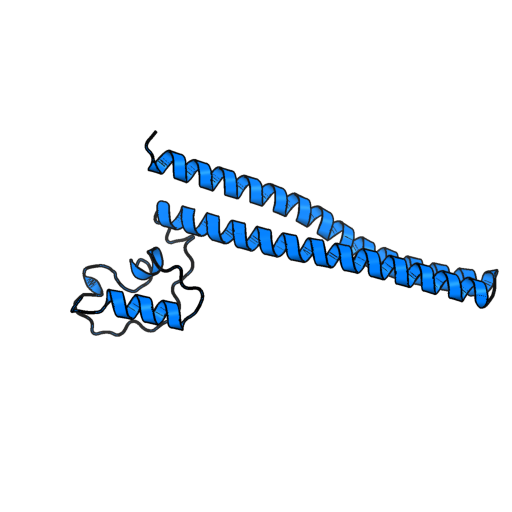 ? 12.526 5.741 -15.939 1.00 81.31 72 THR A O 1
ATOM 568 N N . VAL A 1 73 ? 13.318 4.327 -17.502 1.00 80.00 73 VAL A N 1
ATOM 569 C CA . VAL A 1 73 ? 12.359 3.241 -17.240 1.00 80.00 73 VAL A CA 1
ATOM 570 C C . VAL A 1 73 ? 12.446 2.776 -15.784 1.00 80.00 73 VAL A C 1
ATOM 572 O O . VAL A 1 73 ? 11.421 2.640 -15.113 1.00 80.00 73 VAL A O 1
ATOM 575 N N . ALA A 1 74 ? 13.660 2.610 -15.249 1.00 80.81 74 ALA A N 1
ATOM 576 C CA . ALA A 1 74 ? 13.874 2.208 -13.862 1.00 80.81 74 ALA A CA 1
ATOM 577 C C . ALA A 1 74 ? 13.315 3.231 -12.857 1.00 80.81 74 ALA A C 1
ATOM 579 O O . ALA A 1 74 ? 12.695 2.841 -11.862 1.00 80.81 74 ALA A O 1
ATOM 580 N N . ARG A 1 75 ? 13.484 4.539 -13.103 1.00 83.88 75 ARG A N 1
ATOM 581 C CA . ARG A 1 75 ? 12.898 5.588 -12.247 1.00 83.88 75 ARG A CA 1
ATOM 582 C C . ARG A 1 75 ? 11.374 5.581 -12.287 1.00 83.88 75 ARG A C 1
ATOM 584 O O . ARG A 1 75 ? 10.750 5.699 -11.232 1.00 83.88 75 ARG A O 1
ATOM 591 N N . ILE A 1 76 ? 10.780 5.431 -13.471 1.00 81.38 76 ILE A N 1
ATOM 592 C CA . ILE A 1 76 ? 9.321 5.361 -13.626 1.00 81.38 76 ILE A CA 1
ATOM 593 C C . ILE A 1 76 ? 8.775 4.140 -12.880 1.00 81.38 76 ILE A C 1
ATOM 595 O O . ILE A 1 76 ? 7.854 4.281 -12.078 1.00 81.38 76 ILE A O 1
ATOM 599 N N . HIS A 1 77 ? 9.404 2.973 -13.042 1.00 82.94 77 HIS A N 1
ATOM 600 C CA . HIS A 1 77 ? 9.007 1.760 -12.332 1.00 82.94 77 HIS A CA 1
ATOM 601 C C . HIS A 1 77 ? 9.054 1.941 -10.810 1.00 82.94 77 HIS A C 1
ATOM 603 O O . HIS A 1 77 ? 8.083 1.632 -10.124 1.00 82.94 77 HIS A O 1
ATOM 609 N N . ARG A 1 78 ? 10.140 2.513 -10.268 1.00 81.94 78 ARG A N 1
ATOM 610 C CA . ARG A 1 78 ? 10.241 2.796 -8.824 1.00 81.94 78 ARG A CA 1
ATOM 611 C C . ARG A 1 78 ? 9.11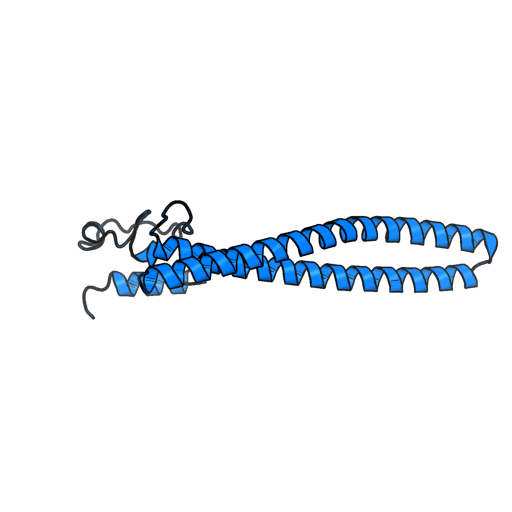0 3.703 -8.337 1.00 81.94 78 ARG A C 1
ATOM 613 O O . ARG A 1 78 ? 8.535 3.438 -7.286 1.00 81.94 78 ARG A O 1
ATOM 620 N N . ARG A 1 79 ? 8.755 4.746 -9.096 1.00 85.00 79 ARG A N 1
ATOM 621 C CA . ARG A 1 79 ? 7.629 5.634 -8.750 1.00 85.00 79 ARG A CA 1
ATOM 622 C C . ARG A 1 79 ? 6.287 4.901 -8.753 1.00 85.00 79 ARG A C 1
ATOM 624 O O . ARG A 1 79 ? 5.494 5.109 -7.837 1.00 85.00 79 ARG A O 1
ATOM 631 N N . ILE A 1 80 ? 6.047 4.031 -9.736 1.00 82.94 80 ILE A N 1
ATOM 632 C CA . ILE A 1 80 ? 4.827 3.211 -9.808 1.00 82.94 80 ILE A CA 1
ATOM 633 C C . ILE A 1 80 ? 4.743 2.282 -8.595 1.00 82.94 80 ILE A C 1
ATOM 635 O O . ILE A 1 80 ? 3.705 2.242 -7.939 1.00 82.94 80 ILE A O 1
ATOM 639 N N . GLN A 1 81 ? 5.841 1.606 -8.248 1.00 83.25 81 GLN A N 1
ATOM 640 C CA . GLN A 1 81 ? 5.899 0.721 -7.081 1.00 83.25 81 GLN A CA 1
ATOM 641 C C . GLN A 1 81 ? 5.622 1.469 -5.776 1.00 83.25 81 GLN A C 1
ATOM 643 O O . GLN A 1 81 ? 4.811 1.019 -4.971 1.00 83.25 81 GLN A O 1
ATOM 648 N N . HIS A 1 82 ? 6.231 2.642 -5.581 1.00 86.81 82 HIS A N 1
ATOM 649 C CA . HIS A 1 82 ? 5.941 3.475 -4.412 1.00 86.81 82 HIS A CA 1
ATOM 650 C C . HIS A 1 82 ? 4.462 3.861 -4.338 1.00 86.81 82 HIS A C 1
ATOM 652 O O . HIS A 1 82 ? 3.848 3.712 -3.283 1.00 86.81 82 HIS A O 1
ATOM 658 N N . SER A 1 83 ? 3.874 4.296 -5.457 1.00 85.12 83 SER A N 1
ATOM 659 C CA . SER A 1 83 ? 2.448 4.624 -5.518 1.00 85.12 83 SER A CA 1
ATOM 660 C C . SER A 1 83 ? 1.578 3.414 -5.169 1.00 85.12 83 SER A C 1
ATOM 662 O O . SER A 1 83 ? 0.667 3.532 -4.349 1.00 85.12 83 SER A O 1
ATOM 664 N N . LEU A 1 84 ? 1.881 2.240 -5.727 1.00 87.06 84 LEU A N 1
ATOM 665 C CA . LEU A 1 84 ? 1.154 0.999 -5.468 1.00 87.06 84 LEU A CA 1
ATOM 666 C C . LEU A 1 84 ? 1.183 0.629 -3.980 1.00 87.06 84 LEU A C 1
ATOM 668 O O . LEU A 1 84 ? 0.138 0.345 -3.394 1.00 87.06 84 LEU A O 1
ATOM 672 N N . THR A 1 85 ? 2.359 0.691 -3.352 1.00 88.81 85 THR A N 1
ATOM 673 C CA . THR A 1 85 ? 2.526 0.433 -1.917 1.00 88.81 85 THR A CA 1
ATOM 674 C C . THR A 1 85 ? 1.718 1.417 -1.079 1.00 88.81 85 THR A C 1
ATOM 676 O O . THR A 1 85 ? 0.977 0.996 -0.194 1.00 88.81 85 THR A O 1
ATOM 679 N N . SER A 1 86 ? 1.772 2.716 -1.389 1.00 90.19 86 SER A N 1
ATOM 680 C CA . SER A 1 86 ? 0.963 3.714 -0.684 1.00 90.19 86 SER A CA 1
ATOM 681 C C . SER A 1 86 ? -0.537 3.442 -0.822 1.00 90.19 86 SER A C 1
ATOM 683 O O . SER A 1 86 ? -1.253 3.486 0.175 1.00 90.19 86 SER A O 1
ATOM 685 N N . HIS A 1 87 ? -1.030 3.118 -2.023 1.00 88.06 87 HIS A N 1
ATOM 686 C CA . HIS A 1 87 ? -2.449 2.811 -2.233 1.00 88.06 87 HIS A CA 1
ATOM 687 C C . HIS A 1 87 ? -2.887 1.551 -1.479 1.00 88.06 87 HIS A C 1
ATOM 689 O O . HIS A 1 87 ? -3.982 1.539 -0.917 1.00 88.06 87 HIS A O 1
ATOM 695 N N . ARG A 1 88 ? -2.034 0.521 -1.410 1.00 89.94 88 ARG A N 1
ATOM 696 C CA . ARG A 1 88 ? -2.288 -0.691 -0.614 1.00 89.94 88 ARG A CA 1
ATOM 697 C C . ARG A 1 88 ? -2.406 -0.381 0.875 1.00 89.94 88 ARG A C 1
ATOM 699 O O . ARG A 1 88 ? -3.387 -0.794 1.482 1.00 89.94 88 ARG A O 1
ATOM 706 N N . ILE A 1 89 ? -1.489 0.417 1.425 1.00 91.31 89 ILE A N 1
ATOM 707 C CA . ILE A 1 89 ? -1.547 0.859 2.828 1.00 91.31 89 ILE A CA 1
ATOM 708 C C . ILE A 1 89 ? -2.843 1.638 3.088 1.00 91.31 89 ILE A C 1
ATOM 710 O O . ILE A 1 89 ? -3.566 1.361 4.044 1.00 91.31 89 ILE A O 1
ATOM 714 N N . TRP A 1 90 ? -3.196 2.583 2.210 1.00 90.62 90 TRP A N 1
ATOM 715 C CA . TRP A 1 90 ? -4.450 3.331 2.342 1.00 90.62 90 TRP A CA 1
ATOM 716 C C . TRP A 1 90 ? -5.676 2.423 2.308 1.00 90.62 90 TRP A C 1
ATOM 718 O O . TRP A 1 90 ? -6.600 2.610 3.101 1.00 90.62 90 TRP A O 1
ATOM 728 N N . ARG A 1 91 ? -5.690 1.441 1.405 1.00 93.25 91 ARG A N 1
ATOM 729 C CA . ARG A 1 91 ? -6.768 0.462 1.290 1.00 93.25 91 ARG A CA 1
ATOM 730 C C . ARG A 1 91 ? -6.906 -0.353 2.572 1.00 93.25 91 ARG A C 1
ATOM 732 O O . ARG A 1 91 ? -8.015 -0.463 3.086 1.00 93.25 91 ARG A O 1
ATOM 739 N N . GLU A 1 92 ? -5.798 -0.868 3.092 1.00 91.06 92 GLU A N 1
ATOM 740 C CA . GLU A 1 92 ? -5.753 -1.649 4.328 1.00 91.06 92 GLU A CA 1
ATOM 741 C C . GLU A 1 92 ? -6.306 -0.847 5.510 1.00 91.06 92 GLU A C 1
ATOM 743 O O . GLU A 1 92 ? -7.223 -1.305 6.185 1.00 91.06 92 GLU A O 1
ATOM 748 N N . ILE A 1 93 ? -5.873 0.406 5.685 1.00 90.50 93 ILE A N 1
ATOM 749 C CA . ILE A 1 93 ? -6.397 1.299 6.730 1.00 90.50 93 ILE A CA 1
ATOM 750 C C . ILE A 1 93 ? -7.924 1.440 6.624 1.00 90.50 93 ILE A C 1
ATOM 752 O O . ILE A 1 93 ? -8.639 1.309 7.622 1.00 90.50 93 ILE A O 1
ATOM 756 N N . LYS A 1 94 ? -8.459 1.701 5.420 1.00 91.75 94 LYS A N 1
ATOM 757 C CA . LYS A 1 94 ? -9.913 1.851 5.222 1.00 91.75 94 LYS A CA 1
ATOM 758 C C . LYS A 1 94 ? -10.667 0.547 5.466 1.00 91.75 94 LYS A C 1
ATOM 760 O O . LYS A 1 94 ? -11.728 0.588 6.088 1.00 91.75 94 LYS A O 1
ATOM 765 N N . GLN A 1 95 ? -10.121 -0.583 5.024 1.00 92.06 95 GLN A N 1
ATOM 766 C CA . GLN A 1 95 ? -10.697 -1.902 5.266 1.00 92.06 95 GLN A CA 1
ATOM 767 C C . GLN A 1 95 ? -10.737 -2.218 6.765 1.00 92.06 95 GLN A C 1
ATOM 769 O O . GLN A 1 95 ? -11.776 -2.642 7.265 1.00 92.06 95 GLN A O 1
ATOM 774 N N . THR A 1 96 ? -9.672 -1.915 7.506 1.00 90.88 96 THR A N 1
ATOM 775 C CA . THR A 1 96 ? -9.631 -2.101 8.960 1.00 90.88 96 THR A CA 1
ATOM 776 C C . THR A 1 96 ? -10.652 -1.214 9.673 1.00 90.88 96 THR A C 1
ATOM 778 O O . THR A 1 96 ? -11.345 -1.675 10.575 1.00 90.88 96 THR A O 1
ATOM 781 N N . HIS A 1 97 ? -10.839 0.044 9.256 1.00 90.44 97 HIS A N 1
ATOM 782 C CA . HIS A 1 97 ? -11.907 0.886 9.816 1.00 90.44 97 HIS A CA 1
ATOM 783 C C . HIS A 1 97 ? -13.310 0.338 9.535 1.00 90.44 97 HIS A C 1
ATOM 785 O O . HIS A 1 97 ? -14.172 0.389 10.415 1.00 90.44 97 HIS A O 1
ATOM 791 N N . LEU A 1 98 ? -13.544 -0.203 8.337 1.00 91.88 98 LEU A N 1
ATOM 792 C CA . LEU A 1 98 ? -14.810 -0.849 7.998 1.00 91.88 98 LEU A CA 1
ATOM 793 C C . LEU A 1 98 ? -15.045 -2.100 8.863 1.00 91.88 98 LEU A C 1
ATOM 795 O O . LEU A 1 98 ? -16.139 -2.276 9.405 1.00 91.88 98 LEU A O 1
ATOM 799 N N . ALA A 1 99 ? -14.008 -2.919 9.055 1.00 89.81 99 ALA A N 1
ATOM 800 C CA . ALA A 1 99 ? -14.042 -4.089 9.9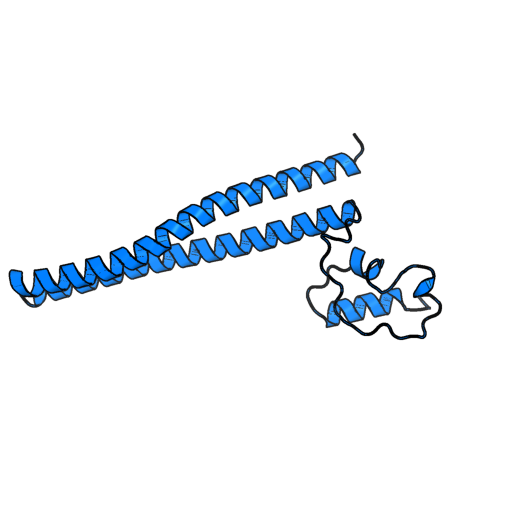28 1.00 89.81 99 ALA A CA 1
ATOM 801 C C . ALA A 1 99 ? -14.329 -3.704 11.388 1.00 89.81 99 ALA A C 1
ATOM 803 O O . ALA A 1 99 ? -15.166 -4.336 12.023 1.00 89.81 99 ALA A O 1
ATOM 804 N N . ARG A 1 100 ? -13.741 -2.613 11.902 1.00 90.50 100 ARG A N 1
ATOM 805 C CA . ARG A 1 100 ? -14.062 -2.071 13.238 1.00 90.50 100 ARG A CA 1
ATOM 806 C C . ARG A 1 100 ? -15.525 -1.636 13.352 1.00 90.50 100 ARG A C 1
ATOM 808 O O . ARG A 1 100 ? -16.195 -1.974 14.319 1.00 90.50 100 ARG A O 1
ATOM 815 N N . MET A 1 101 ? -16.060 -0.926 12.352 1.00 88.94 101 MET A N 1
ATOM 816 C CA . MET A 1 101 ? -17.460 -0.460 12.362 1.00 88.94 101 MET A CA 1
ATOM 817 C C . MET A 1 101 ? -18.496 -1.596 12.356 1.00 88.94 101 MET A C 1
ATOM 819 O O . MET A 1 101 ? -19.632 -1.395 12.809 1.00 88.94 101 MET A O 1
ATOM 823 N N . THR A 1 102 ? -18.112 -2.745 11.798 1.00 89.25 102 THR A N 1
ATOM 824 C CA . THR A 1 102 ? -18.936 -3.953 11.651 1.00 89.25 102 THR A CA 1
ATOM 825 C C . THR A 1 102 ? -18.579 -5.049 12.658 1.00 89.25 102 THR A C 1
ATOM 827 O O . THR A 1 102 ? -19.268 -6.061 12.703 1.00 89.25 102 THR A O 1
ATOM 830 N N . VAL A 1 103 ? -17.550 -4.831 13.489 1.00 89.06 103 VAL A N 1
ATOM 831 C CA . VAL A 1 103 ? -17.011 -5.796 14.462 1.00 89.06 103 VAL A CA 1
ATOM 832 C C . VAL A 1 103 ? -16.650 -7.136 13.791 1.00 89.06 103 VAL A C 1
ATOM 834 O O . VAL A 1 103 ? -16.951 -8.229 14.264 1.00 89.06 103 VAL A O 1
ATOM 837 N N . ALA A 1 104 ? -15.994 -7.056 12.632 1.00 88.75 104 ALA A N 1
ATOM 838 C CA . ALA A 1 104 ? -15.578 -8.217 11.852 1.00 88.75 104 ALA A CA 1
ATOM 839 C C . ALA A 1 104 ? -14.230 -8.775 12.351 1.00 88.75 104 ALA A C 1
ATOM 841 O O . ALA A 1 104 ? -13.176 -8.517 11.766 1.00 88.75 104 ALA A O 1
ATOM 842 N N . TRP A 1 105 ? -14.258 -9.569 13.428 1.00 85.25 105 TRP A N 1
ATOM 843 C CA . TRP A 1 105 ? -13.068 -10.148 14.088 1.00 85.25 105 TRP A CA 1
ATOM 844 C C . TRP A 1 105 ? -12.122 -10.935 13.168 1.00 85.25 105 TRP A C 1
ATOM 846 O O . TRP A 1 105 ? -10.925 -11.006 13.434 1.00 85.25 105 TRP A O 1
ATOM 856 N N . GLN A 1 106 ? -12.647 -11.522 12.090 1.00 84.56 106 GLN A N 1
ATOM 857 C CA . GLN A 1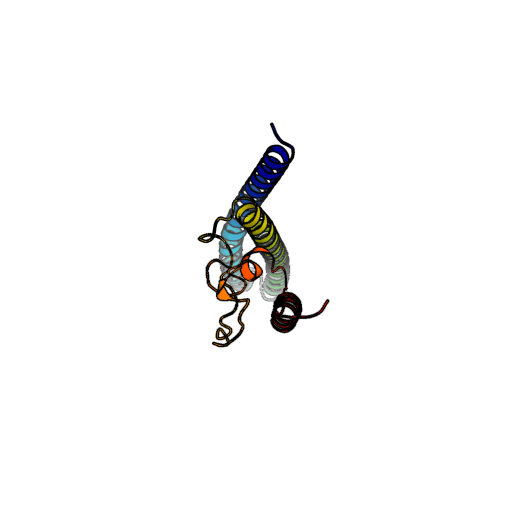 106 ? -11.870 -12.303 11.118 1.00 84.56 106 GLN A CA 1
ATOM 858 C C . GLN A 1 106 ? -10.983 -11.429 10.216 1.00 84.56 106 GLN A C 1
ATOM 860 O O . GLN A 1 106 ? -9.995 -11.911 9.679 1.00 84.56 106 GLN A O 1
ATOM 865 N N . VAL A 1 107 ? -11.351 -10.156 10.035 1.00 85.44 107 VAL A N 1
ATOM 866 C CA . VAL A 1 107 ? -10.674 -9.215 9.124 1.00 85.44 107 VAL A CA 1
ATOM 867 C C . VAL A 1 107 ? -9.798 -8.223 9.892 1.00 85.44 107 VAL A C 1
ATOM 869 O O . VAL A 1 107 ? -8.882 -7.632 9.328 1.00 85.44 107 VAL A O 1
ATOM 872 N N . LEU A 1 108 ? -10.082 -8.021 11.180 1.00 85.38 108 LEU A N 1
ATOM 873 C CA . LEU A 1 108 ? -9.278 -7.181 12.060 1.00 85.38 108 LEU A CA 1
ATOM 874 C C . LEU A 1 108 ? -7.842 -7.718 12.171 1.00 85.38 108 LEU A C 1
ATOM 876 O O . LEU A 1 108 ? -7.668 -8.930 12.321 1.00 85.38 108 LEU A O 1
ATOM 880 N N . PRO A 1 109 ? -6.821 -6.844 12.192 1.00 82.25 109 PRO A N 1
ATOM 881 C CA . PRO A 1 109 ? -5.463 -7.247 12.526 1.00 82.25 109 PRO A CA 1
ATOM 882 C C . PRO A 1 109 ? -5.439 -8.026 13.850 1.00 82.25 109 PRO A C 1
ATOM 884 O O . PRO A 1 109 ? -6.219 -7.709 14.760 1.00 82.25 109 PRO A O 1
ATOM 887 N N . PRO A 1 110 ? -4.620 -9.082 13.961 1.00 79.94 110 PRO A N 1
ATOM 888 C CA . PRO A 1 110 ? -4.436 -9.764 15.231 1.00 79.94 110 PRO A CA 1
ATOM 889 C C . PRO A 1 110 ? -3.841 -8.783 16.244 1.00 79.94 110 PRO A C 1
ATOM 891 O O . PRO A 1 110 ? -3.042 -7.917 15.883 1.00 79.94 110 PRO A O 1
ATOM 894 N N . ALA A 1 111 ? -4.242 -8.915 17.507 1.00 74.56 111 ALA A N 1
ATOM 895 C CA . ALA A 1 111 ? -3.558 -8.197 18.571 1.00 74.56 111 ALA A CA 1
ATOM 896 C C . ALA A 1 111 ? -2.090 -8.669 18.621 1.00 74.56 111 ALA A C 1
ATOM 898 O O . ALA A 1 111 ? -1.829 -9.850 18.353 1.00 74.56 111 ALA A O 1
ATOM 899 N N . PRO A 1 112 ? -1.132 -7.787 18.954 1.00 71.62 112 PRO A N 1
ATOM 900 C CA . PRO A 1 112 ? 0.223 -8.209 19.272 1.00 71.62 112 PRO A CA 1
ATOM 901 C C . PRO A 1 112 ? 0.177 -9.356 20.280 1.00 71.62 112 PRO A C 1
ATOM 903 O O . PRO A 1 112 ? -0.593 -9.313 21.243 1.00 71.62 112 PRO A O 1
ATOM 906 N N . SER A 1 113 ? 0.981 -10.393 20.049 1.00 61.34 113 SER A N 1
ATOM 907 C CA . SER A 1 113 ? 1.098 -11.543 20.941 1.00 61.34 113 SER A CA 1
ATOM 908 C C . SER A 1 113 ? 1.806 -11.123 22.229 1.00 61.34 113 SER A C 1
ATOM 910 O O . SER A 1 113 ? 2.988 -11.393 22.432 1.00 61.34 113 SER A O 1
ATOM 912 N N . THR A 1 114 ? 1.097 -10.407 23.089 1.00 58.34 114 THR A N 1
ATOM 913 C CA . THR A 1 114 ? 1.526 -10.094 24.444 1.00 58.34 114 THR A CA 1
ATOM 914 C C . THR A 1 114 ? 0.772 -11.040 25.362 1.00 58.34 114 THR A C 1
ATOM 916 O O . THR A 1 114 ? -0.454 -11.099 25.308 1.00 58.34 114 THR A O 1
ATOM 919 N N . ALA A 1 115 ? 1.498 -11.802 26.181 1.00 54.34 115 ALA A N 1
ATOM 920 C CA . ALA A 1 115 ? 0.893 -12.719 27.136 1.00 54.34 115 ALA A CA 1
ATOM 921 C C . ALA A 1 115 ? -0.190 -11.992 27.956 1.00 54.34 115 ALA A C 1
ATOM 923 O O . ALA A 1 115 ? 0.065 -10.927 28.539 1.00 54.34 115 ALA A O 1
ATOM 924 N N . ALA A 1 116 ? -1.401 -12.557 27.966 1.00 54.91 116 ALA A N 1
ATOM 925 C CA . ALA A 1 116 ? -2.428 -12.175 28.923 1.00 54.91 116 ALA A CA 1
ATOM 926 C C . ALA A 1 116 ? -1.821 -12.346 30.321 1.00 54.91 116 ALA A C 1
ATOM 928 O O . ALA A 1 116 ? -1.271 -13.405 30.634 1.00 54.91 116 ALA A O 1
ATOM 929 N N . GLN A 1 117 ? -1.822 -11.282 31.125 1.00 56.53 117 GLN A N 1
ATOM 930 C CA . GLN A 1 117 ? -1.355 -11.405 32.500 1.00 56.53 117 GLN A CA 1
ATOM 931 C C . GLN A 1 117 ? -2.501 -12.056 33.278 1.00 56.53 117 GLN A C 1
ATOM 933 O O . GLN A 1 117 ? -3.596 -11.508 33.251 1.00 56.53 117 GLN A O 1
ATOM 938 N N . PRO A 1 118 ? -2.318 -13.208 33.947 1.00 53.06 118 PRO A N 1
ATOM 939 C CA . PRO A 1 118 ? -3.452 -14.011 34.414 1.00 53.06 118 PRO A CA 1
ATOM 940 C C . PRO A 1 118 ? -4.292 -13.419 35.562 1.00 53.06 118 PRO A C 1
ATOM 942 O O . PRO A 1 118 ? -5.031 -14.171 36.186 1.00 53.06 118 PRO A O 1
ATOM 945 N N . LEU A 1 119 ? -4.165 -12.136 35.923 1.00 52.91 119 LEU A N 1
ATOM 946 C CA . LEU A 1 119 ? -4.603 -11.667 37.241 1.00 52.91 119 LEU A CA 1
ATOM 947 C C . LEU A 1 119 ? -5.155 -10.230 37.299 1.00 52.91 119 LEU A C 1
ATOM 949 O O . LEU A 1 119 ? -4.946 -9.553 38.303 1.00 52.91 119 LEU A O 1
ATOM 953 N N . HIS A 1 120 ? -5.872 -9.749 36.275 1.00 58.09 120 HIS A N 1
ATOM 954 C CA . HIS A 1 120 ? -6.630 -8.496 36.410 1.00 58.09 120 HIS A CA 1
ATOM 955 C C . HIS A 1 120 ? -8.146 -8.759 36.527 1.00 58.09 120 HIS A C 1
ATOM 957 O O . HIS A 1 120 ? -8.737 -9.281 35.582 1.00 58.09 120 HIS A O 1
ATOM 963 N N . PRO A 1 121 ? -8.811 -8.367 37.635 1.00 62.38 121 PRO A N 1
ATOM 964 C CA . PRO A 1 121 ? -10.238 -8.643 37.872 1.00 62.38 121 PRO A CA 1
ATOM 965 C C . PRO A 1 121 ? -11.199 -8.101 36.800 1.00 62.38 121 PRO A C 1
ATOM 967 O O . PRO A 1 121 ? -12.313 -8.595 36.668 1.00 62.38 121 PRO A O 1
ATOM 970 N N . PHE A 1 122 ? -10.769 -7.097 36.032 1.00 59.03 122 PHE A N 1
ATOM 971 C CA . PHE A 1 122 ? -11.571 -6.428 35.000 1.00 59.03 122 PHE A CA 1
ATOM 972 C C . PHE A 1 122 ? -11.298 -6.930 33.575 1.00 59.03 122 PHE A C 1
ATOM 974 O O . PHE A 1 122 ? -12.032 -6.577 32.654 1.00 59.03 122 PHE A O 1
ATOM 981 N N . GLU A 1 123 ? -10.258 -7.748 33.366 1.00 57.94 123 GLU A N 1
ATOM 982 C CA . GLU A 1 123 ? -9.907 -8.236 32.025 1.00 57.94 123 GLU A CA 1
ATOM 983 C C . GLU A 1 123 ? -10.972 -9.189 31.461 1.00 57.94 123 GLU A C 1
ATOM 985 O O . GLU A 1 123 ? -11.233 -9.149 30.258 1.00 57.94 123 GLU A O 1
ATOM 990 N N . SER A 1 124 ? -11.616 -9.989 32.320 1.00 60.84 124 SER A N 1
ATOM 991 C CA . SER A 1 124 ? -12.599 -11.006 31.923 1.00 60.84 124 SER A CA 1
ATOM 992 C C . SER A 1 124 ? -14.046 -10.515 31.833 1.00 60.84 124 SER A C 1
ATOM 994 O O . SER A 1 124 ? -14.833 -11.136 31.133 1.00 60.84 124 SER A O 1
ATOM 996 N N . ASP A 1 125 ? -14.421 -9.440 32.533 1.00 61.25 125 ASP A N 1
ATOM 997 C CA . ASP A 1 125 ? -15.819 -8.962 32.556 1.00 61.25 125 ASP A CA 1
ATOM 998 C C . ASP A 1 125 ? -16.169 -8.105 31.321 1.00 61.25 125 ASP A C 1
ATOM 1000 O O . ASP A 1 125 ? -17.290 -8.127 30.820 1.00 61.25 125 ASP A O 1
ATOM 1004 N N . LEU A 1 126 ? -15.181 -7.380 30.781 1.00 68.25 126 LEU A N 1
ATOM 1005 C CA . LEU A 1 126 ? -15.333 -6.466 29.637 1.00 68.25 126 LEU A CA 1
ATOM 1006 C C . LEU A 1 126 ? -14.621 -6.941 28.360 1.00 68.25 126 LEU A C 1
ATOM 1008 O O . LEU A 1 126 ? -14.530 -6.171 27.400 1.00 68.25 126 LEU A O 1
ATOM 1012 N N . ASP A 1 127 ? -14.092 -8.170 28.349 1.00 75.44 127 ASP A N 1
ATOM 1013 C CA . ASP A 1 127 ? -13.209 -8.686 27.294 1.00 75.44 127 ASP A CA 1
ATOM 1014 C C . ASP A 1 127 ? -12.146 -7.636 26.910 1.00 75.44 127 ASP A C 1
ATOM 1016 O O . ASP A 1 127 ? -11.987 -7.255 25.749 1.00 75.44 127 ASP A O 1
ATOM 1020 N N . LEU A 1 128 ? -11.440 -7.066 27.894 1.00 75.19 128 LEU A N 1
ATOM 1021 C CA . LEU A 1 128 ? -10.516 -5.954 27.625 1.00 75.19 128 LEU A CA 1
ATOM 1022 C C . LEU A 1 128 ? -9.284 -6.414 26.845 1.00 75.19 128 LEU A C 1
ATOM 1024 O O . LEU A 1 128 ? -8.737 -5.636 26.063 1.00 75.19 128 LEU A O 1
ATOM 1028 N N . ILE A 1 129 ? -8.873 -7.675 27.014 1.00 74.00 129 ILE A N 1
ATOM 1029 C CA . ILE A 1 129 ? -7.676 -8.271 26.407 1.00 74.00 129 ILE A CA 1
ATOM 1030 C C . ILE A 1 129 ? -8.019 -9.652 25.829 1.00 74.00 129 ILE A C 1
ATOM 1032 O O . ILE A 1 129 ? -8.822 -10.384 26.394 1.00 74.00 129 ILE A O 1
ATOM 1036 N N . GLY A 1 130 ? -7.429 -10.006 24.681 1.00 73.06 130 GLY A N 1
ATOM 1037 C CA . GLY A 1 130 ? -7.638 -11.295 24.005 1.00 73.06 130 GLY A CA 1
ATOM 1038 C C . GLY A 1 130 ? -8.128 -11.171 22.559 1.00 73.06 130 GLY A C 1
ATOM 1039 O O . GLY A 1 130 ? -8.149 -10.082 21.977 1.00 73.06 130 GLY A O 1
ATOM 1040 N N . ASP A 1 131 ? -8.535 -12.297 21.967 1.00 75.19 131 ASP A N 1
ATOM 1041 C CA . ASP A 1 131 ? -8.843 -12.391 20.532 1.00 75.19 131 ASP A CA 1
ATOM 1042 C C . ASP A 1 131 ? -10.066 -11.572 20.106 1.00 75.19 131 ASP A C 1
ATOM 1044 O O . ASP A 1 131 ? -10.092 -11.039 18.999 1.00 75.19 131 ASP A O 1
ATOM 1048 N N . ARG A 1 132 ? -11.087 -11.441 20.953 1.00 82.44 132 ARG A N 1
ATOM 1049 C CA . ARG A 1 132 ? -12.297 -10.646 20.666 1.00 82.44 132 ARG A CA 1
ATOM 1050 C C . ARG A 1 132 ? -12.436 -9.469 21.621 1.00 82.44 132 ARG A C 1
ATOM 1052 O O . ARG A 1 132 ? -13.515 -9.210 22.135 1.00 82.44 132 ARG A O 1
ATOM 1059 N N . SER A 1 133 ? -11.325 -8.779 21.859 1.00 83.31 133 SER A N 1
ATOM 1060 C CA . SER A 1 133 ? -11.249 -7.765 22.902 1.00 83.31 133 SER A CA 1
ATOM 1061 C C . SER A 1 133 ? -11.560 -6.340 22.458 1.00 83.31 133 SER A C 1
ATOM 1063 O O . SER A 1 133 ? -11.382 -5.968 21.290 1.00 83.31 133 SER A O 1
ATOM 1065 N N . LEU A 1 134 ? -11.956 -5.506 23.424 1.00 84.56 134 LEU A N 1
ATOM 1066 C CA . LEU A 1 134 ? -12.106 -4.065 23.230 1.00 84.56 134 LEU A CA 1
ATOM 1067 C C . LEU A 1 134 ? -10.781 -3.419 22.811 1.00 84.56 134 LEU A C 1
ATOM 1069 O O . LEU A 1 134 ? -10.779 -2.613 21.879 1.00 84.56 134 LEU A O 1
ATOM 1073 N N . LEU A 1 135 ? -9.659 -3.803 23.436 1.00 87.12 135 LEU A N 1
ATOM 1074 C CA . LEU A 1 135 ? -8.331 -3.302 23.073 1.00 87.12 135 LEU A CA 1
ATOM 1075 C C . LEU A 1 135 ? -8.024 -3.587 21.598 1.00 87.12 135 LEU A C 1
ATOM 1077 O O . LEU A 1 135 ? -7.667 -2.662 20.874 1.00 87.12 135 LEU A O 1
ATOM 1081 N N . ARG A 1 136 ? -8.273 -4.811 21.105 1.00 86.81 136 ARG A N 1
ATOM 1082 C CA . ARG A 1 136 ? -8.109 -5.149 19.675 1.00 86.81 136 ARG A CA 1
ATOM 1083 C C . ARG A 1 136 ? -8.997 -4.294 18.765 1.00 86.81 136 ARG A C 1
ATOM 1085 O O . ARG A 1 136 ? -8.617 -3.982 17.635 1.00 86.81 136 ARG A O 1
ATOM 1092 N N . LEU A 1 137 ? -10.191 -3.926 19.226 1.00 87.88 137 LEU A N 1
ATOM 1093 C CA . LEU A 1 137 ? -11.134 -3.141 18.436 1.00 87.88 137 LEU A CA 1
ATOM 1094 C C . LEU A 1 137 ? -10.715 -1.667 18.322 1.00 87.88 137 LEU A C 1
ATOM 1096 O O . LEU A 1 137 ? -10.823 -1.087 17.236 1.00 87.88 137 LEU A O 1
ATOM 1100 N N . ILE A 1 138 ? -10.263 -1.064 19.424 1.00 88.31 138 ILE A N 1
ATOM 1101 C CA . ILE A 1 138 ? -9.976 0.377 19.495 1.00 88.31 138 ILE A CA 1
ATOM 1102 C C . ILE A 1 138 ? -8.514 0.724 19.225 1.00 88.31 138 ILE A C 1
ATOM 1104 O O . ILE A 1 138 ? -8.223 1.883 18.931 1.00 88.31 138 ILE A O 1
ATOM 1108 N N . ASP A 1 139 ? -7.607 -0.249 19.300 1.00 88.31 139 ASP A N 1
ATOM 1109 C CA . ASP A 1 139 ? -6.192 -0.008 19.073 1.00 88.31 139 ASP A CA 1
ATOM 1110 C C . ASP A 1 139 ? -5.931 0.476 17.640 1.00 88.31 139 ASP A C 1
ATOM 1112 O O . ASP A 1 139 ? -6.285 -0.166 16.645 1.00 88.31 139 ASP A O 1
ATOM 1116 N N . THR A 1 140 ? -5.312 1.650 17.547 1.00 87.44 140 THR A N 1
ATOM 1117 C CA . THR A 1 140 ? -4.800 2.259 16.313 1.00 87.44 140 THR A CA 1
ATOM 1118 C C . THR A 1 140 ? -3.321 2.615 16.443 1.00 87.44 140 THR A C 1
ATOM 1120 O O . THR A 1 140 ? -2.828 3.465 15.698 1.00 87.44 140 THR A O 1
ATOM 1123 N N . SER A 1 141 ? -2.627 2.041 17.426 1.00 86.69 141 SER A N 1
ATOM 1124 C CA . SER A 1 141 ? -1.201 2.258 17.614 1.00 86.69 141 SER A CA 1
ATOM 1125 C C . SER A 1 141 ? -0.405 1.652 16.453 1.00 86.69 141 SER A C 1
ATOM 1127 O O . SER A 1 141 ? -0.790 0.660 15.839 1.00 86.69 141 SER A O 1
ATOM 1129 N N . VAL A 1 142 ? 0.701 2.308 16.102 1.00 85.88 142 VAL A N 1
ATOM 1130 C CA . VAL A 1 142 ? 1.622 1.843 15.047 1.00 85.88 142 VAL A CA 1
ATOM 1131 C C . VAL A 1 142 ? 2.821 1.108 15.653 1.00 85.88 142 VAL A C 1
ATOM 1133 O O . VAL A 1 142 ? 3.503 0.355 14.967 1.00 85.88 142 VAL A O 1
ATOM 1136 N N . SER A 1 143 ? 3.094 1.324 16.942 1.00 88.12 143 SER A N 1
ATOM 1137 C CA . SER A 1 143 ? 4.241 0.770 17.656 1.00 88.12 143 SER A CA 1
ATOM 1138 C C . SER A 1 143 ? 3.806 -0.021 18.884 1.00 88.12 143 SER A C 1
ATOM 1140 O O . SER A 1 143 ? 2.800 0.306 19.516 1.00 88.12 143 SER A O 1
ATOM 1142 N N . GLN A 1 144 ? 4.629 -0.999 19.275 1.00 84.88 144 GLN A N 1
ATOM 1143 C CA . GLN A 1 144 ? 4.402 -1.803 20.478 1.00 84.88 144 GLN A CA 1
ATOM 1144 C C . GLN A 1 144 ? 4.269 -0.932 21.738 1.00 84.88 144 GLN A C 1
ATOM 1146 O O . GLN A 1 144 ? 3.341 -1.113 22.513 1.00 84.88 144 GLN A O 1
ATOM 1151 N N . GLY A 1 145 ? 5.120 0.087 21.905 1.00 86.69 145 GLY A N 1
ATOM 1152 C CA . GLY A 1 145 ? 5.024 0.983 23.064 1.00 86.69 145 GLY A CA 1
ATOM 1153 C C . GLY A 1 145 ? 3.727 1.805 23.108 1.00 86.69 145 GLY A C 1
ATOM 1154 O O . GLY A 1 145 ? 3.257 2.156 24.187 1.00 86.69 145 GLY A O 1
ATOM 1155 N N . GLY A 1 146 ? 3.123 2.105 21.951 1.00 87.19 146 GLY A N 1
ATOM 1156 C CA . GLY A 1 146 ? 1.806 2.743 21.890 1.00 87.19 146 GLY A CA 1
ATOM 1157 C C . GLY A 1 146 ? 0.690 1.792 22.323 1.00 87.19 146 GLY A C 1
ATOM 1158 O O . GLY A 1 146 ? -0.180 2.194 23.096 1.00 87.19 146 GLY A O 1
ATOM 1159 N N . TYR A 1 147 ? 0.760 0.538 21.876 1.00 87.19 147 TYR A N 1
ATOM 1160 C CA . TYR A 1 147 ? -0.141 -0.531 22.302 1.00 87.19 147 TYR A CA 1
ATOM 1161 C C . TYR A 1 147 ? -0.069 -0.750 23.817 1.00 87.19 147 TYR A C 1
ATOM 1163 O O . TYR A 1 147 ? -1.095 -0.719 24.493 1.00 87.19 147 TYR A O 1
ATOM 1171 N N . ASP A 1 148 ? 1.140 -0.879 24.369 1.00 86.44 148 ASP A N 1
ATOM 1172 C CA . ASP A 1 148 ? 1.354 -1.101 25.803 1.00 86.44 148 ASP A CA 1
ATOM 1173 C C . ASP A 1 148 ? 0.832 0.076 26.640 1.00 86.44 148 ASP A C 1
ATOM 1175 O O . ASP A 1 148 ? 0.233 -0.119 27.698 1.00 86.44 148 ASP A O 1
ATOM 1179 N N . ARG A 1 149 ? 0.990 1.310 26.141 1.00 87.69 149 ARG A N 1
ATOM 1180 C CA . ARG A 1 149 ? 0.448 2.509 26.790 1.00 87.69 149 ARG A CA 1
ATOM 1181 C C . ARG A 1 149 ? -1.081 2.527 26.791 1.00 87.69 149 ARG A C 1
ATOM 1183 O O . ARG A 1 149 ? -1.674 2.831 27.821 1.00 87.69 149 ARG A O 1
ATOM 1190 N N . LEU A 1 150 ? -1.713 2.198 25.663 1.00 88.50 150 LEU A N 1
ATOM 1191 C CA . LEU A 1 150 ? -3.172 2.109 25.566 1.00 88.50 150 LEU A CA 1
ATOM 1192 C C . LEU A 1 150 ? -3.723 1.000 26.468 1.00 88.50 150 LEU A C 1
ATOM 1194 O O . LEU A 1 150 ? -4.712 1.214 27.166 1.00 88.50 150 LEU A O 1
ATOM 1198 N N . ARG A 1 151 ? -3.058 -0.159 26.488 1.00 85.94 151 ARG A N 1
ATOM 1199 C CA . ARG A 1 151 ? -3.370 -1.253 27.408 1.00 85.94 151 ARG A CA 1
ATOM 1200 C C . ARG A 1 151 ? -3.320 -0.768 28.854 1.00 85.94 151 ARG A C 1
ATOM 1202 O O . ARG A 1 151 ? -4.292 -0.964 29.571 1.00 85.94 151 ARG A O 1
ATOM 1209 N N . GLY A 1 152 ? -2.238 -0.092 29.247 1.00 85.44 152 GLY A N 1
ATOM 1210 C CA . GLY A 1 152 ? -2.076 0.447 30.598 1.00 85.44 152 GLY A CA 1
ATOM 1211 C C . GLY A 1 152 ? -3.202 1.396 31.011 1.00 85.44 152 GLY A C 1
ATOM 1212 O O . GLY A 1 152 ? -3.666 1.319 32.143 1.00 85.44 152 GLY A O 1
ATOM 1213 N N . TRP A 1 153 ? -3.691 2.241 30.097 1.00 86.62 153 TRP A N 1
ATOM 1214 C CA . TRP A 1 153 ? -4.848 3.107 30.357 1.00 86.62 153 TRP A CA 1
ATOM 1215 C C . TRP A 1 153 ? -6.156 2.336 30.537 1.00 86.62 153 TRP A C 1
ATOM 1217 O O . TRP A 1 153 ? -6.958 2.705 31.385 1.00 86.62 153 TRP A O 1
ATOM 1227 N N . LEU A 1 154 ? -6.384 1.275 29.758 1.00 82.25 154 LEU A N 1
ATOM 1228 C CA . LEU A 1 154 ? -7.606 0.470 29.860 1.00 82.25 154 LEU A CA 1
ATOM 1229 C C . LEU A 1 154 ? -7.638 -0.429 31.100 1.00 82.25 154 LEU A C 1
ATOM 1231 O O . LEU A 1 154 ? -8.720 -0.784 31.554 1.00 82.25 154 LEU A O 1
ATOM 1235 N N . THR A 1 155 ? -6.476 -0.818 31.623 1.00 79.31 155 THR A N 1
ATOM 1236 C CA . THR A 1 155 ? -6.365 -1.657 32.825 1.00 79.31 155 THR A CA 1
ATOM 1237 C C . THR A 1 155 ? -6.152 -0.851 34.106 1.00 79.31 155 THR A C 1
ATOM 1239 O O . THR A 1 155 ? -6.074 -1.441 35.179 1.00 79.31 155 THR A O 1
ATOM 1242 N N . ALA A 1 156 ? -6.021 0.477 34.029 1.00 79.50 156 ALA A N 1
ATOM 1243 C CA . ALA A 1 156 ? -5.868 1.316 35.212 1.00 79.50 156 ALA A CA 1
ATOM 1244 C C . ALA A 1 156 ? -7.165 1.319 36.042 1.00 79.50 156 ALA A C 1
ATOM 1246 O O . ALA A 1 156 ? -8.243 1.592 35.521 1.00 79.50 156 ALA A O 1
ATOM 1247 N N . ASN A 1 157 ? -7.054 1.026 37.341 1.00 66.12 157 ASN A N 1
ATOM 1248 C CA . ASN A 1 157 ? -8.189 1.035 38.276 1.00 66.12 157 ASN A CA 1
ATOM 1249 C C . ASN A 1 157 ? -8.602 2.442 38.735 1.00 66.12 157 ASN A C 1
ATOM 1251 O O . ASN A 1 157 ? -9.660 2.584 39.344 1.00 66.12 157 ASN A O 1
ATOM 1255 N N . GLU A 1 158 ? -7.792 3.466 38.462 1.00 59.47 158 GLU A N 1
ATOM 1256 C CA . GLU A 1 158 ? -8.065 4.858 38.827 1.00 59.47 158 GLU A CA 1
ATOM 1257 C C . GLU A 1 158 ? -7.869 5.781 37.606 1.00 59.47 158 GLU A C 1
ATOM 1259 O O . GLU A 1 158 ? -6.974 5.512 36.796 1.00 59.47 158 GLU A O 1
ATOM 1264 N N . PRO A 1 159 ? -8.725 6.812 37.438 1.00 58.56 159 PRO A N 1
ATOM 1265 C CA . PRO A 1 159 ? -8.758 7.689 36.262 1.00 58.56 159 PRO A CA 1
ATOM 1266 C C . PRO A 1 159 ? -7.595 8.688 36.161 1.00 58.56 159 PRO A C 1
ATOM 1268 O O . PRO A 1 159 ? -7.079 9.135 37.209 1.00 58.56 159 PRO A O 1
#

Radius of gyration: 26.62 Å; chains: 1; bounding box: 64×22×77 Å

Secondary structure (DSSP, 8-state):
--HHHHHHHHHHHHHHHHHHHHHHHHHHHHHHHHHHHHHHHHHHHHHHHHHHHHHHHHHHHHHHHHHHHHHHHHHHHHHHHHHHHHHHHHHHHHHHHHHHHHT-TTTSPPPP-PPPPTT-TTTTTTT-SSTT-HHHHH---SSHHHHHHHHHHHH-S--

Sequence (159 aa):
MTRKQKRQQALERQIARLDRRIEDLAQISNQYTWARLLSFFGGALASVILLFAAGWTASGIAVIVWVGGFGTVARIHRRIQHSLTSHRIWREIKQTHLARMTVAWQVLPPAPSTAAQPLHPFESDLDLIGDRSLLRLIDTSVSQGGYDRLRGWLTANEP